Protein AF-A0AAU9DBC1-F1 (afdb_monomer)

Secondary structure (DSSP, 8-state):
------EEEEEE-TT-HHHHHHHHHHHHTTSSTTSB-TTSPBPTTEEEEEEEE--SSSSSS-EEEEEEEEEHHHHHHHHTSSEEEEEEEESSHHHHHHHHHHHHHHHHHTTS--B--SEEEEEEE-TTTSTTSSEEEEEEEEB-

Foldseek 3Di:
DPDADFKDKDWDAPVPVVVVVVVVVCPVQCVRVQQADPVRHGHPQWAWKWKWAPAPDDRGGITMIMTGIDGPVVVVCLVVDQFDKFKAWDQDQVVQVCVRVVVVVVCCVVVVFAFPRHMKMWGWDALVGDPNSTTMIMIGTHTD

Solvent-accessible surface area (backbone atoms only — not comparable to full-atom values): 7914 Å² total; per-residue (Å²): 129,99,74,77,56,58,64,51,75,43,82,42,42,85,88,46,53,69,60,54,51,51,52,50,48,36,41,75,73,44,80,39,48,47,54,29,47,98,86,71,45,77,45,84,73,55,44,70,30,43,35,41,29,73,40,74,69,52,89,84,40,46,27,33,44,26,47,30,49,38,42,68,70,54,55,54,48,57,75,72,41,87,42,54,75,42,78,20,75,34,97,37,58,70,57,4,41,52,50,30,52,50,49,54,52,50,33,43,75,70,63,75,44,46,75,54,62,55,56,31,37,40,44,69,32,47,40,92,75,34,95,84,51,44,18,31,15,35,36,36,39,33,55,108

Nearest PDB structures (foldseek):
  3gk6-assembly1_A  TM=6.286E-01  e=3.038E-04  Vibrio cholerae
  3r8k-assembly3_C  TM=4.633E-01  e=1.392E-02  Homo sapiens
  3r8k-assembly4_D  TM=4.315E-01  e=1.852E-02  Homo sapiens
  3lur-assembly3_C  TM=5.321E-01  e=1.289E-01  Staphylococcus aureus subsp. aureus Mu50
  4ayz-assembly1_B  TM=4.097E-01  e=1.218E-01  Homo sapiens

pLDDT: mean 92.91, std 5.41, range [59.53, 98.38]

Structure (mmCIF, N/CA/C/O backbone):
data_AF-A0AAU9DBC1-F1
#
_entry.id   AF-A0AAU9DBC1-F1
#
loop_
_atom_site.group_PDB
_atom_site.id
_atom_site.type_symbol
_atom_site.label_atom_id
_atom_site.label_alt_id
_atom_site.label_comp_id
_atom_site.label_asym_id
_atom_site.label_entity_id
_atom_site.label_seq_id
_atom_site.pdbx_PDB_ins_code
_atom_site.Cartn_x
_atom_site.Cartn_y
_atom_site.Cartn_z
_atom_site.occupancy
_atom_site.B_iso_or_equiv
_atom_site.auth_seq_id
_atom_site.auth_comp_id
_atom_site.auth_asym_id
_atom_site.auth_atom_id
_atom_site.pdbx_PDB_model_num
ATOM 1 N N . MET A 1 1 ? 12.389 -19.384 -17.352 1.00 59.53 1 MET A N 1
ATOM 2 C CA . MET A 1 1 ? 12.287 -19.699 -15.905 1.00 59.53 1 MET A CA 1
ATOM 3 C C . MET A 1 1 ? 10.973 -2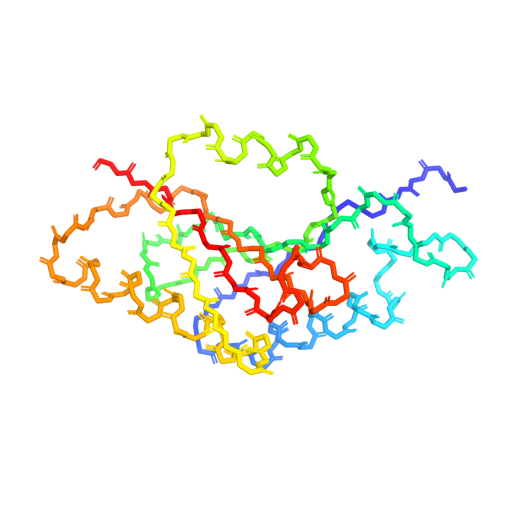0.415 -15.616 1.00 59.53 1 MET A C 1
ATOM 5 O O . MET A 1 1 ? 9.984 -20.093 -16.257 1.00 59.53 1 MET A O 1
ATOM 9 N N . ALA A 1 2 ? 10.954 -21.375 -14.685 1.00 79.44 2 ALA A N 1
ATOM 10 C CA . ALA A 1 2 ? 9.731 -22.098 -14.293 1.00 79.44 2 ALA A CA 1
ATOM 11 C C . ALA A 1 2 ? 8.909 -21.378 -13.199 1.00 79.44 2 ALA A C 1
ATOM 13 O O . ALA A 1 2 ? 7.824 -21.827 -12.844 1.00 79.44 2 ALA A O 1
ATOM 14 N N . TYR A 1 3 ? 9.426 -20.273 -12.655 1.00 81.06 3 TYR A N 1
ATOM 15 C CA . TYR A 1 3 ? 8.814 -19.489 -11.583 1.00 81.06 3 TYR A CA 1
ATOM 16 C C . TYR A 1 3 ? 9.124 -17.997 -11.763 1.00 81.06 3 TYR A C 1
ATOM 18 O O . TYR A 1 3 ? 10.101 -17.638 -12.419 1.00 81.06 3 TYR A O 1
ATOM 26 N N . HIS A 1 4 ? 8.290 -17.142 -11.174 1.00 82.94 4 HIS A N 1
ATOM 27 C CA . HIS A 1 4 ? 8.473 -15.691 -11.113 1.00 82.94 4 HIS A CA 1
ATOM 28 C C . HIS A 1 4 ? 8.156 -15.203 -9.697 1.00 82.94 4 HI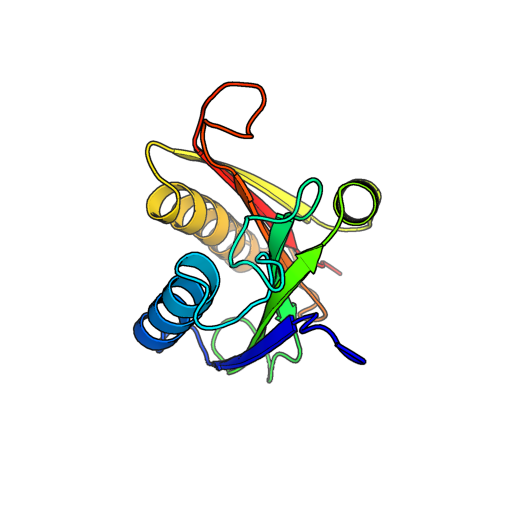S A C 1
ATOM 30 O O . HIS A 1 4 ? 7.262 -15.744 -9.037 1.00 82.94 4 HIS A O 1
ATOM 36 N N . LEU A 1 5 ? 8.897 -14.200 -9.225 1.00 89.75 5 LEU A N 1
ATOM 37 C CA . LEU A 1 5 ? 8.650 -13.580 -7.928 1.00 89.75 5 LEU A CA 1
ATOM 38 C C . LEU A 1 5 ? 7.363 -12.746 -8.019 1.00 89.75 5 LEU A C 1
ATOM 40 O O . LEU A 1 5 ? 7.256 -11.876 -8.874 1.00 89.75 5 LEU A O 1
ATOM 44 N N . LYS A 1 6 ? 6.374 -13.027 -7.163 1.00 89.06 6 LYS A N 1
ATOM 45 C CA . LYS A 1 6 ? 5.088 -12.295 -7.131 1.00 89.06 6 LYS A CA 1
ATOM 46 C C . LYS A 1 6 ? 5.004 -11.251 -6.027 1.00 89.06 6 LYS A C 1
ATOM 48 O O . LYS A 1 6 ? 4.295 -10.256 -6.166 1.00 89.06 6 LYS A O 1
ATOM 53 N N . SER A 1 7 ? 5.682 -11.514 -4.918 1.00 94.81 7 SER A N 1
ATOM 54 C CA . SER A 1 7 ? 5.713 -10.644 -3.752 1.00 94.81 7 SER A CA 1
ATOM 55 C C . SER A 1 7 ? 6.913 -10.973 -2.879 1.00 94.81 7 SER A C 1
ATOM 57 O O . SER A 1 7 ? 7.340 -12.127 -2.827 1.00 94.81 7 SER A O 1
ATOM 59 N N . VAL A 1 8 ? 7.392 -9.978 -2.144 1.00 96.56 8 VAL A N 1
ATOM 60 C CA . VAL A 1 8 ? 8.341 -10.137 -1.038 1.00 96.56 8 VAL A CA 1
ATOM 61 C C . VAL A 1 8 ? 7.700 -9.579 0.226 1.00 96.56 8 VAL A C 1
ATOM 63 O O . VAL A 1 8 ? 7.015 -8.563 0.149 1.00 96.56 8 VAL A O 1
ATOM 66 N N . THR A 1 9 ? 7.884 -10.248 1.363 1.00 97.50 9 THR A N 1
ATOM 67 C CA . THR A 1 9 ? 7.247 -9.875 2.632 1.00 97.50 9 THR A CA 1
ATOM 68 C C . THR A 1 9 ? 8.290 -9.706 3.728 1.00 97.50 9 THR A C 1
ATOM 70 O O . THR A 1 9 ? 9.144 -10.572 3.907 1.00 97.50 9 THR A O 1
ATOM 73 N N . LEU A 1 10 ? 8.181 -8.608 4.471 1.00 97.19 10 LEU A N 1
ATOM 74 C CA . LEU A 1 10 ? 8.974 -8.279 5.648 1.00 97.19 10 LEU A CA 1
ATOM 75 C C . LEU A 1 10 ? 8.041 -8.136 6.855 1.00 97.19 10 LEU A C 1
ATOM 77 O O . LEU A 1 10 ? 7.068 -7.385 6.799 1.00 97.19 10 LEU A O 1
ATOM 81 N N . ARG A 1 11 ? 8.356 -8.831 7.953 1.00 97.38 11 ARG A N 1
ATOM 82 C CA . ARG A 1 11 ? 7.733 -8.584 9.260 1.00 97.38 11 ARG A CA 1
ATOM 83 C C . ARG A 1 11 ? 8.388 -7.354 9.883 1.00 97.38 11 ARG A C 1
ATOM 85 O O . ARG A 1 11 ? 9.595 -7.371 10.122 1.00 97.38 11 ARG A O 1
ATOM 92 N N . THR A 1 12 ? 7.617 -6.301 10.116 1.00 96.38 12 THR A N 1
ATOM 93 C CA . THR A 1 12 ? 8.132 -4.978 10.484 1.00 96.38 12 THR A CA 1
ATOM 94 C C . THR A 1 12 ? 7.133 -4.192 11.333 1.00 96.38 12 THR A C 1
ATOM 96 O O . THR A 1 12 ? 6.052 -4.684 11.634 1.00 96.38 12 THR A O 1
ATOM 99 N N . ASN A 1 13 ? 7.499 -2.972 11.708 1.00 94.81 13 ASN A N 1
ATOM 100 C CA . ASN A 1 13 ? 6.642 -1.986 12.354 1.00 94.81 13 ASN A CA 1
ATOM 101 C C . ASN A 1 13 ? 7.088 -0.570 11.946 1.00 94.81 13 ASN A C 1
ATOM 103 O O . ASN A 1 13 ? 8.033 -0.395 11.170 1.00 94.81 13 ASN A O 1
ATOM 107 N N . ASN A 1 14 ? 6.412 0.453 12.470 1.00 90.31 14 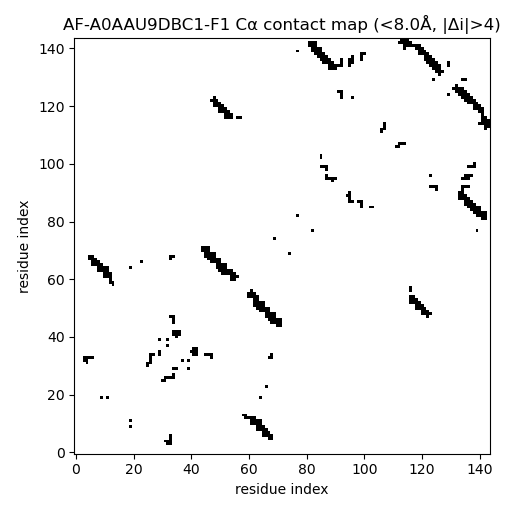ASN A N 1
ATOM 108 C CA . ASN A 1 14 ? 6.667 1.848 12.097 1.00 90.31 14 ASN A CA 1
ATOM 109 C C . ASN A 1 14 ? 8.018 2.401 12.588 1.00 90.31 14 ASN A C 1
ATOM 111 O O . ASN A 1 14 ? 8.423 3.471 12.136 1.00 90.31 14 ASN A O 1
ATOM 115 N N . ASP A 1 15 ? 8.737 1.681 13.454 1.00 92.81 15 ASP A N 1
ATOM 116 C CA . ASP A 1 15 ? 10.065 2.081 13.934 1.00 92.81 15 ASP A CA 1
ATOM 117 C C . ASP A 1 15 ? 11.200 1.552 13.040 1.00 92.81 15 ASP A C 1
ATOM 119 O O . ASP A 1 15 ? 12.347 1.989 13.144 1.00 92.81 15 ASP A O 1
ATOM 123 N N . ARG A 1 16 ? 10.896 0.632 12.115 1.00 92.44 16 ARG A N 1
ATOM 124 C CA . ARG A 1 16 ? 11.875 -0.052 11.251 1.00 92.44 16 ARG A CA 1
ATOM 125 C C . ARG A 1 16 ? 11.839 0.458 9.806 1.00 92.44 16 ARG A C 1
ATOM 127 O O . ARG A 1 16 ? 12.020 -0.301 8.855 1.00 92.44 16 ARG A O 1
ATOM 134 N N . MET A 1 17 ? 11.636 1.766 9.638 1.00 89.81 17 MET A N 1
ATOM 135 C CA . MET A 1 17 ? 11.506 2.418 8.324 1.00 89.81 17 MET A CA 1
ATOM 136 C C . MET A 1 17 ? 12.721 2.208 7.412 1.00 89.81 17 MET A C 1
ATOM 138 O O . MET A 1 17 ? 12.545 2.012 6.215 1.00 89.81 17 MET A O 1
ATOM 142 N N . THR A 1 18 ? 13.938 2.169 7.964 1.00 94.25 18 THR A N 1
ATOM 143 C CA . THR A 1 18 ? 15.159 1.920 7.177 1.00 94.25 18 THR A CA 1
ATOM 144 C C . THR A 1 18 ? 15.102 0.588 6.428 1.00 94.25 18 THR A C 1
ATOM 146 O O . THR A 1 18 ? 15.478 0.518 5.265 1.00 94.25 18 THR A O 1
ATOM 149 N N . GLU A 1 19 ? 14.586 -0.466 7.062 1.00 95.25 19 GLU A N 1
ATOM 150 C CA . GLU A 1 19 ? 14.492 -1.792 6.440 1.00 95.25 19 GLU A CA 1
ATOM 151 C C . GLU A 1 19 ? 13.422 -1.833 5.343 1.00 95.25 19 GLU A C 1
ATOM 153 O O . GLU A 1 19 ? 13.572 -2.523 4.335 1.00 95.25 19 GLU A O 1
ATOM 158 N N . ILE A 1 20 ? 12.343 -1.067 5.528 1.00 94.19 20 ILE A N 1
ATOM 159 C CA . ILE A 1 20 ? 11.295 -0.886 4.521 1.00 94.19 20 ILE A CA 1
ATOM 160 C C . ILE A 1 20 ? 11.866 -0.165 3.292 1.00 94.19 20 ILE A C 1
ATOM 162 O O . ILE A 1 20 ? 11.616 -0.590 2.161 1.00 94.19 20 ILE A O 1
ATOM 166 N N . ASP A 1 21 ? 12.658 0.888 3.507 1.00 93.12 21 ASP A N 1
ATOM 167 C CA . ASP A 1 21 ? 13.305 1.651 2.438 1.00 93.12 21 ASP A CA 1
ATOM 168 C C . ASP A 1 21 ? 14.316 0.792 1.664 1.00 93.12 21 ASP A C 1
ATOM 170 O O . ASP A 1 21 ? 14.317 0.802 0.432 1.00 93.12 21 ASP A O 1
ATOM 174 N N . GLU A 1 22 ? 15.139 0.001 2.361 1.00 95.94 22 GLU A N 1
ATOM 175 C CA . GLU A 1 22 ? 16.078 -0.942 1.738 1.00 95.94 22 GLU A CA 1
ATOM 176 C C . GLU A 1 22 ? 15.352 -1.997 0.893 1.00 95.94 22 GLU A C 1
ATOM 178 O O . GLU A 1 22 ? 15.752 -2.270 -0.241 1.00 95.94 22 GLU A O 1
ATOM 183 N N . LEU A 1 23 ? 14.242 -2.547 1.397 1.00 95.75 23 LEU A N 1
ATOM 184 C CA . LEU A 1 23 ? 13.439 -3.514 0.651 1.00 95.75 23 LEU A CA 1
ATOM 185 C C . LEU A 1 23 ? 12.865 -2.903 -0.635 1.00 95.75 23 LEU A C 1
ATOM 187 O O . LEU A 1 23 ? 12.891 -3.535 -1.694 1.00 95.75 23 LEU A O 1
ATOM 191 N N . TRP A 1 24 ? 12.371 -1.665 -0.564 1.00 94.25 24 TRP A N 1
ATOM 192 C CA . TRP A 1 24 ? 11.907 -0.931 -1.739 1.00 94.25 24 TRP A CA 1
ATOM 193 C C . TRP A 1 24 ? 13.039 -0.645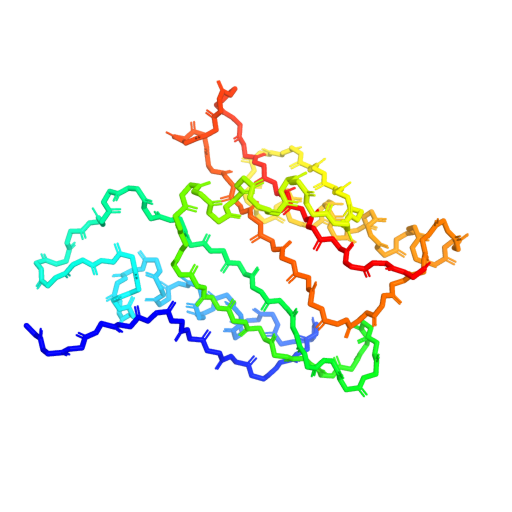 -2.726 1.00 94.25 24 TRP A C 1
ATOM 195 O O . TRP A 1 24 ? 12.853 -0.836 -3.928 1.00 94.25 24 TRP A O 1
ATOM 205 N N . GLN A 1 25 ? 14.220 -0.242 -2.252 1.00 93.88 25 GLN A N 1
ATOM 206 C CA . GLN A 1 25 ? 15.389 -0.036 -3.110 1.00 93.88 25 GLN A CA 1
ATOM 207 C C . GLN A 1 25 ? 15.788 -1.321 -3.841 1.00 93.88 25 GLN A C 1
ATOM 209 O O . GLN A 1 25 ? 16.026 -1.274 -5.048 1.00 93.88 25 GLN A O 1
ATOM 214 N N . ASP A 1 26 ? 15.794 -2.459 -3.147 1.00 95.25 26 ASP A N 1
ATOM 215 C CA . ASP A 1 26 ? 16.095 -3.776 -3.716 1.00 95.25 26 ASP A CA 1
ATOM 216 C C . ASP A 1 26 ? 15.071 -4.216 -4.778 1.00 95.25 26 ASP A C 1
ATOM 218 O O . ASP A 1 26 ? 15.425 -4.874 -5.760 1.00 95.25 26 ASP A O 1
ATOM 222 N N . VAL A 1 27 ? 13.798 -3.840 -4.623 1.00 93.06 27 VAL A N 1
ATOM 223 C CA . VAL A 1 27 ? 12.780 -4.030 -5.668 1.00 93.06 27 VAL A CA 1
ATOM 224 C C . VAL A 1 27 ? 13.028 -3.095 -6.850 1.00 93.06 27 VAL A C 1
ATOM 226 O O . VAL A 1 27 ? 13.006 -3.547 -7.991 1.00 93.06 27 VAL A O 1
ATOM 229 N N . MET A 1 28 ? 13.280 -1.808 -6.603 1.00 90.62 28 MET A N 1
ATOM 230 C CA . MET A 1 28 ? 13.390 -0.787 -7.652 1.00 90.62 28 MET A CA 1
ATOM 231 C C . MET A 1 28 ? 14.689 -0.873 -8.463 1.00 90.62 28 MET A C 1
ATOM 233 O O . MET A 1 28 ? 14.706 -0.461 -9.620 1.00 90.62 28 MET A O 1
ATOM 237 N N . ASN A 1 29 ? 15.769 -1.416 -7.893 1.00 91.25 29 ASN A N 1
ATOM 238 C CA . ASN A 1 29 ? 17.037 -1.649 -8.596 1.00 91.25 29 ASN A CA 1
ATOM 239 C C . ASN A 1 29 ? 17.091 -3.016 -9.315 1.00 91.25 29 ASN A C 1
ATOM 241 O O . ASN A 1 29 ? 18.037 -3.292 -10.056 1.00 91.25 29 ASN A O 1
ATOM 245 N N . GLY A 1 30 ? 16.075 -3.861 -9.112 1.00 90.12 30 GLY A N 1
ATOM 246 C CA . GLY A 1 30 ? 15.944 -5.176 -9.734 1.00 90.12 30 GLY A CA 1
ATOM 247 C C . GLY A 1 30 ? 16.765 -6.292 -9.088 1.00 90.12 30 GLY A C 1
ATOM 248 O O . GLY A 1 30 ? 16.795 -7.398 -9.623 1.00 90.12 30 GLY A O 1
ATOM 249 N N . LYS A 1 31 ? 17.386 -6.061 -7.922 1.00 93.12 31 LYS A N 1
ATOM 250 C CA . LYS A 1 31 ? 17.965 -7.135 -7.096 1.00 93.12 31 LYS A CA 1
ATOM 251 C C . LYS A 1 31 ? 16.894 -8.152 -6.700 1.00 93.12 31 LYS A C 1
ATOM 253 O O . LYS A 1 31 ? 17.168 -9.351 -6.651 1.00 93.12 31 LYS A O 1
ATOM 258 N N . LEU A 1 32 ? 15.669 -7.680 -6.471 1.00 92.75 32 LEU A N 1
ATOM 259 C CA . LEU A 1 32 ? 14.467 -8.502 -6.416 1.00 92.75 32 LEU A CA 1
ATOM 260 C C . LEU A 1 32 ? 13.700 -8.352 -7.743 1.00 92.75 32 LEU A C 1
ATOM 262 O O . LEU A 1 32 ? 13.128 -7.289 -7.995 1.00 92.75 32 LEU A O 1
ATOM 266 N N . PRO A 1 33 ? 13.642 -9.397 -8.596 1.00 90.88 33 PRO A N 1
ATOM 267 C CA . PRO A 1 33 ? 13.048 -9.325 -9.933 1.00 90.88 33 PRO A CA 1
ATOM 268 C C . PRO A 1 33 ? 11.515 -9.421 -9.865 1.00 90.88 33 PRO A C 1
ATOM 270 O O . PRO A 1 33 ? 10.900 -10.368 -10.354 1.00 90.88 33 PRO A O 1
ATOM 273 N N . LEU A 1 34 ? 10.898 -8.461 -9.175 1.00 90.94 34 LEU A N 1
ATOM 274 C CA . LEU A 1 34 ? 9.454 -8.382 -8.956 1.00 90.94 34 LEU A CA 1
ATOM 275 C C . LEU A 1 34 ? 8.748 -7.701 -10.135 1.00 90.94 34 LEU A C 1
ATOM 277 O O . LEU A 1 34 ? 7.725 -8.176 -10.615 1.00 90.94 34 LEU A O 1
ATOM 281 N N . ILE A 1 35 ? 9.319 -6.586 -10.594 1.00 89.56 35 ILE A N 1
ATOM 282 C CA . ILE A 1 35 ? 8.830 -5.793 -11.732 1.00 89.56 35 ILE A CA 1
ATOM 283 C C . ILE A 1 35 ? 9.745 -5.899 -12.955 1.00 89.56 35 ILE A C 1
ATOM 285 O O . ILE A 1 35 ? 9.428 -5.344 -14.000 1.00 89.56 35 ILE A O 1
ATOM 289 N N . PHE A 1 36 ? 10.871 -6.600 -12.828 1.00 87.94 36 PHE A N 1
ATOM 290 C CA . PHE A 1 36 ? 11.845 -6.806 -13.896 1.00 87.94 36 PHE A CA 1
ATOM 291 C C . PHE A 1 36 ? 11.674 -8.192 -14.508 1.00 87.94 36 PHE A C 1
ATOM 293 O O . PHE A 1 36 ? 11.300 -9.139 -13.812 1.00 87.94 36 PHE A O 1
ATOM 300 N N . ASP A 1 37 ? 11.894 -8.312 -15.810 1.00 84.62 37 ASP A N 1
ATOM 301 C CA . ASP A 1 37 ? 11.944 -9.593 -16.497 1.00 84.62 37 ASP A CA 1
ATOM 302 C C . ASP A 1 37 ? 13.340 -10.242 -16.384 1.00 84.62 37 ASP A C 1
ATOM 304 O O . ASP A 1 37 ? 14.241 -9.754 -15.701 1.00 84.62 37 ASP A O 1
ATOM 308 N N . GLN A 1 38 ? 13.529 -11.377 -17.059 1.00 81.56 38 GLN A N 1
ATOM 309 C CA . GLN A 1 38 ? 14.803 -12.107 -17.063 1.00 81.56 38 GLN A CA 1
ATOM 310 C C . GLN A 1 38 ? 15.962 -11.357 -17.748 1.00 81.56 38 GLN A C 1
ATOM 312 O O . GLN A 1 38 ? 17.116 -11.724 -17.540 1.00 81.56 38 GLN A O 1
ATOM 317 N N . ASN A 1 39 ? 15.664 -10.338 -18.556 1.00 85.06 39 ASN A N 1
ATOM 318 C CA . ASN A 1 39 ? 16.641 -9.476 -19.218 1.00 85.06 39 ASN A CA 1
ATOM 319 C C . ASN A 1 39 ? 16.914 -8.194 -18.413 1.00 85.06 39 ASN A C 1
ATOM 321 O O . ASN A 1 39 ? 17.648 -7.328 -18.884 1.00 85.06 39 ASN A O 1
ATOM 325 N N . HIS A 1 40 ? 16.354 -8.085 -17.201 1.00 83.69 40 HIS A N 1
ATOM 326 C CA . HIS A 1 40 ? 16.406 -6.887 -16.359 1.00 83.69 40 HIS A CA 1
ATOM 327 C C . HIS A 1 40 ? 15.660 -5.688 -16.967 1.00 83.69 40 HIS A C 1
ATOM 329 O O . HIS A 1 40 ? 15.963 -4.535 -16.664 1.00 83.69 40 HIS A O 1
ATOM 335 N N . GLU A 1 41 ? 14.656 -5.946 -17.807 1.00 85.69 41 GLU A N 1
ATOM 336 C CA . GLU A 1 41 ? 13.772 -4.921 -18.360 1.00 85.69 41 GLU A CA 1
ATOM 337 C C . GLU A 1 41 ? 12.505 -4.783 -17.511 1.00 85.69 41 GLU A C 1
ATOM 339 O O . GLU A 1 41 ? 11.973 -5.762 -16.986 1.00 85.69 41 GLU A O 1
ATOM 344 N N . VAL A 1 42 ? 11.997 -3.557 -17.360 1.00 83.81 42 VAL A N 1
ATOM 345 C CA . VAL A 1 42 ? 10.760 -3.306 -16.606 1.00 83.81 42 VAL A CA 1
ATOM 346 C C . VAL A 1 42 ? 9.571 -3.908 -17.356 1.00 83.81 42 VAL A C 1
ATOM 348 O O . VAL A 1 42 ? 9.307 -3.569 -18.509 1.00 83.81 42 VAL A O 1
ATOM 351 N N . GLN A 1 43 ? 8.817 -4.772 -16.681 1.00 84.31 43 GLN A N 1
ATOM 352 C CA . GLN A 1 43 ? 7.632 -5.415 -17.235 1.00 84.31 43 GLN A CA 1
ATOM 353 C C . GLN A 1 43 ? 6.493 -4.404 -17.408 1.00 84.31 43 GLN A C 1
ATOM 355 O O . GLN A 1 43 ? 6.067 -3.736 -16.464 1.00 84.31 43 GLN A O 1
ATOM 360 N N . TYR A 1 44 ? 5.958 -4.319 -18.625 1.00 81.81 44 TYR A N 1
ATOM 361 C CA . TYR A 1 44 ? 4.834 -3.436 -18.924 1.00 81.81 44 TYR A CA 1
ATOM 362 C C . TYR A 1 44 ? 3.535 -3.922 -18.264 1.00 81.81 44 TYR A C 1
ATOM 364 O O . TYR A 1 44 ? 3.232 -5.114 -18.251 1.00 81.81 44 TYR A O 1
ATOM 372 N N . GLY A 1 45 ? 2.726 -2.985 -17.760 1.00 82.88 45 GLY A N 1
ATOM 373 C CA . GLY A 1 45 ? 1.411 -3.280 -17.177 1.00 82.88 45 GLY A CA 1
ATOM 374 C C . GLY A 1 45 ? 1.445 -3.841 -15.752 1.00 82.88 45 GLY A C 1
ATOM 375 O O . GLY A 1 45 ? 0.398 -4.246 -15.239 1.00 82.88 45 GLY A O 1
ATOM 376 N N . VAL A 1 46 ? 2.620 -3.842 -15.117 1.00 87.56 46 VAL A N 1
ATOM 377 C CA . VAL A 1 46 ? 2.826 -4.253 -13.728 1.00 87.56 46 VAL A CA 1
ATOM 378 C C . VAL A 1 46 ? 3.167 -3.032 -12.876 1.00 87.56 46 VAL A C 1
ATOM 380 O O . VAL A 1 46 ? 3.992 -2.206 -13.256 1.00 87.56 46 VAL A O 1
ATOM 383 N N . PHE A 1 47 ? 2.536 -2.928 -11.710 1.00 87.25 47 PHE A N 1
ATOM 384 C CA . PHE A 1 47 ? 2.697 -1.828 -10.766 1.00 87.25 47 PHE A CA 1
ATOM 385 C C . PHE A 1 47 ? 3.144 -2.389 -9.414 1.00 87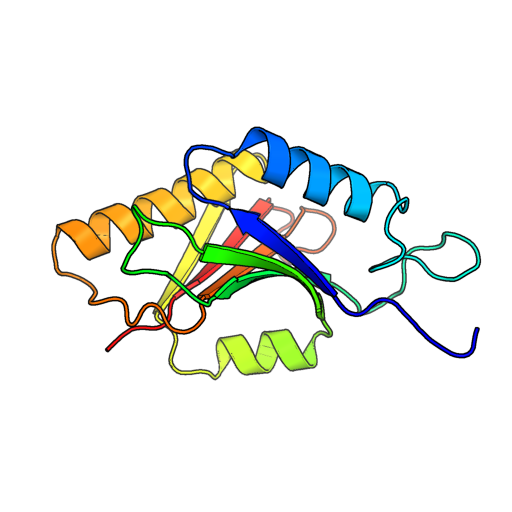.25 47 PHE A C 1
ATOM 387 O O . PHE A 1 47 ? 2.451 -3.260 -8.879 1.00 87.25 47 PHE A O 1
ATOM 394 N N . PRO A 1 48 ? 4.276 -1.939 -8.852 1.00 92.44 48 PRO A N 1
ATOM 395 C CA . PRO A 1 48 ? 4.645 -2.314 -7.499 1.00 92.44 48 PRO A CA 1
ATOM 396 C C . PRO A 1 48 ? 3.762 -1.556 -6.499 1.00 92.44 48 PRO A C 1
ATOM 398 O O . PRO A 1 48 ? 3.623 -0.337 -6.585 1.00 92.44 48 PRO A O 1
ATOM 401 N N . ILE A 1 49 ? 3.159 -2.274 -5.556 1.00 95.69 49 ILE A N 1
ATOM 402 C CA . ILE A 1 49 ? 2.343 -1.705 -4.475 1.00 95.69 49 ILE A CA 1
ATOM 403 C C . ILE A 1 49 ? 2.756 -2.308 -3.133 1.00 95.69 49 ILE A C 1
ATOM 405 O O . ILE A 1 49 ? 3.242 -3.443 -3.094 1.00 95.69 49 ILE A O 1
ATOM 409 N N . SER A 1 50 ? 2.502 -1.592 -2.038 1.00 97.38 50 SER A N 1
ATOM 410 C CA . SER A 1 50 ? 2.587 -2.177 -0.697 1.00 97.38 50 SER A CA 1
ATOM 411 C C . SER A 1 50 ? 1.246 -2.783 -0.303 1.00 97.38 50 SER A C 1
ATOM 413 O O . SER A 1 50 ? 0.189 -2.193 -0.526 1.00 97.38 50 SER A O 1
ATOM 415 N N . ARG A 1 51 ? 1.294 -3.935 0.360 1.00 98.06 51 ARG A N 1
ATOM 416 C CA . ARG A 1 51 ? 0.193 -4.499 1.138 1.00 98.06 51 ARG A CA 1
ATOM 417 C C . ARG A 1 51 ? 0.634 -4.625 2.586 1.00 98.06 51 ARG A C 1
ATOM 419 O O . ARG A 1 51 ? 1.624 -5.297 2.866 1.00 98.06 51 ARG A O 1
ATOM 426 N N . TYR A 1 52 ? -0.150 -4.058 3.482 1.00 97.75 52 TYR A N 1
ATOM 427 C CA . TYR A 1 52 ? 0.008 -4.185 4.920 1.00 97.75 52 TYR A CA 1
ATOM 428 C C . TYR A 1 52 ? -1.014 -5.201 5.420 1.00 97.75 52 TYR A C 1
ATOM 430 O O . TYR A 1 52 ? -2.185 -5.148 5.043 1.00 97.75 52 TYR A O 1
ATOM 438 N N . SER A 1 53 ? -0.579 -6.182 6.199 1.00 97.88 53 SER A N 1
ATOM 439 C CA . SER A 1 53 ? -1.439 -7.295 6.612 1.00 97.88 53 SER A CA 1
ATOM 440 C C . SER A 1 53 ? -0.918 -7.963 7.874 1.00 97.88 53 SER A C 1
ATOM 442 O O . SER A 1 53 ? 0.193 -7.669 8.306 1.00 97.88 53 SER A O 1
ATOM 444 N N . ASN A 1 54 ? -1.692 -8.898 8.432 1.00 97.19 54 ASN A N 1
ATOM 445 C CA . ASN A 1 54 ? -1.261 -9.711 9.573 1.00 97.19 54 ASN A CA 1
ATOM 446 C C . ASN A 1 54 ? -0.786 -8.844 10.757 1.00 97.19 54 ASN A C 1
ATOM 448 O O . ASN A 1 54 ? 0.240 -9.115 11.382 1.00 97.19 54 ASN A O 1
ATOM 452 N N . TYR A 1 55 ? -1.511 -7.756 11.018 1.00 96.69 55 TYR A N 1
ATOM 453 C CA . TYR A 1 55 ? -1.255 -6.878 12.152 1.00 96.69 55 TYR A CA 1
ATOM 454 C C . TYR A 1 55 ? -1.353 -7.685 13.449 1.00 96.69 55 TYR A C 1
ATOM 456 O O . TYR A 1 55 ? -2.299 -8.451 13.632 1.00 96.69 55 TYR A O 1
ATOM 464 N N . ALA A 1 56 ? -0.375 -7.535 14.341 1.00 94.62 56 ALA A N 1
ATOM 465 C CA . ALA A 1 56 ? -0.404 -8.184 15.650 1.00 94.62 56 ALA A CA 1
ATOM 466 C C . ALA A 1 56 ? -1.531 -7.628 16.536 1.00 94.62 56 ALA A C 1
ATOM 468 O O . ALA A 1 56 ? -2.141 -8.384 17.290 1.00 94.62 56 ALA A O 1
ATOM 469 N N . SER A 1 57 ? -1.816 -6.329 16.419 1.00 90.75 57 SER A N 1
ATOM 470 C CA . SER A 1 57 ? -2.934 -5.661 17.093 1.00 90.75 57 SER A CA 1
ATOM 471 C C . SER A 1 57 ? -3.480 -4.521 16.233 1.00 90.75 57 SER A C 1
ATOM 473 O O . SER A 1 57 ? -4.560 -4.632 15.657 1.00 90.75 57 SER A O 1
ATOM 475 N N . ASP A 1 58 ? -2.705 -3.442 16.120 1.00 90.00 58 ASP A N 1
ATOM 476 C CA . ASP A 1 58 ? -3.119 -2.156 15.557 1.00 90.00 58 ASP A CA 1
ATOM 477 C C . ASP A 1 58 ? -1.937 -1.462 14.852 1.00 90.00 58 ASP A C 1
ATOM 479 O O . ASP A 1 58 ? -1.004 -2.125 14.397 1.00 90.00 58 ASP A O 1
ATOM 483 N N . GLU A 1 59 ? -1.977 -0.134 14.702 1.00 85.56 59 GLU A N 1
ATOM 484 C CA . GLU A 1 59 ? -0.918 0.637 14.051 1.00 85.56 59 GLU A CA 1
ATOM 485 C C . GLU A 1 59 ? 0.405 0.720 14.819 1.00 85.56 59 GLU A C 1
ATOM 487 O O . GLU A 1 59 ? 1.384 1.171 14.231 1.00 85.56 59 GLU A O 1
ATOM 492 N N . THR A 1 60 ? 0.454 0.350 16.099 1.00 89.31 60 THR A N 1
ATOM 493 C CA . THR A 1 60 ? 1.657 0.478 16.942 1.00 89.31 60 THR A CA 1
ATOM 494 C C . THR A 1 60 ? 2.495 -0.796 17.003 1.00 89.31 60 THR A C 1
ATOM 496 O O . THR A 1 60 ? 3.687 -0.735 17.290 1.00 89.31 60 THR A O 1
ATOM 499 N N . GLU A 1 61 ? 1.884 -1.935 16.691 1.00 93.38 61 GLU A N 1
ATOM 500 C CA . GLU A 1 61 ? 2.505 -3.254 16.769 1.00 93.38 61 GLU A CA 1
ATOM 501 C C . GLU A 1 61 ? 3.006 -3.742 15.402 1.00 93.38 61 GLU A C 1
ATOM 503 O O . GLU A 1 61 ? 2.831 -3.105 14.359 1.00 93.38 61 GLU A O 1
ATOM 508 N N . ASP A 1 62 ? 3.632 -4.917 15.403 1.00 97.00 62 ASP A N 1
ATOM 509 C CA . ASP A 1 62 ? 4.171 -5.519 14.191 1.00 97.00 62 ASP A CA 1
ATOM 510 C C . ASP A 1 62 ? 3.094 -5.870 13.151 1.00 97.00 62 ASP A C 1
ATOM 512 O O . ASP A 1 62 ? 2.006 -6.360 13.464 1.00 97.00 62 ASP A O 1
ATOM 516 N N . TYR A 1 63 ? 3.465 -5.748 11.882 1.00 97.38 63 TYR A N 1
ATOM 517 C CA . TYR A 1 63 ? 2.684 -6.148 10.720 1.00 97.38 63 TYR A CA 1
ATOM 518 C C . TYR A 1 63 ? 3.581 -6.728 9.623 1.00 97.38 63 TYR A C 1
ATOM 520 O O . TYR A 1 63 ? 4.804 -6.583 9.619 1.00 97.38 63 TYR A O 1
ATOM 528 N N . ASP A 1 64 ? 2.958 -7.390 8.655 1.00 98.31 64 ASP A N 1
ATOM 529 C CA . ASP A 1 64 ? 3.625 -7.841 7.442 1.00 98.31 64 ASP A CA 1
ATOM 530 C C . ASP A 1 64 ? 3.488 -6.762 6.367 1.00 98.31 64 ASP A C 1
ATOM 532 O O . ASP A 1 64 ? 2.381 -6.490 5.891 1.00 98.31 64 ASP A O 1
ATOM 536 N N . LEU A 1 65 ? 4.615 -6.188 5.945 1.00 97.75 65 LEU A N 1
ATOM 537 C CA . LEU A 1 65 ? 4.701 -5.370 4.742 1.00 97.75 65 LEU A CA 1
ATOM 538 C C . LEU A 1 65 ? 5.069 -6.267 3.565 1.00 97.75 65 LEU A C 1
ATOM 540 O O . LEU A 1 65 ? 6.142 -6.864 3.540 1.00 97.75 65 LEU A O 1
ATOM 544 N N . SER A 1 66 ? 4.192 -6.357 2.572 1.00 98.00 66 SER A N 1
ATOM 545 C CA . SER A 1 66 ? 4.471 -7.062 1.323 1.00 98.00 66 SER A CA 1
ATOM 546 C C . SER A 1 66 ? 4.584 -6.082 0.163 1.00 98.00 66 SER A C 1
ATOM 548 O O . SER A 1 66 ? 3.630 -5.356 -0.091 1.00 98.00 66 SER A O 1
ATOM 550 N N . ILE A 1 67 ? 5.685 -6.108 -0.587 1.00 97.25 67 ILE A N 1
ATOM 551 C CA . ILE A 1 67 ? 5.763 -5.420 -1.882 1.00 97.25 67 ILE A CA 1
ATOM 552 C C . ILE A 1 67 ? 5.339 -6.415 -2.955 1.00 97.25 67 ILE A C 1
ATOM 554 O O . ILE A 1 67 ? 5.894 -7.515 -3.044 1.00 97.25 67 ILE A O 1
ATOM 558 N N . MET A 1 68 ? 4.333 -6.055 -3.749 1.00 95.56 68 MET A N 1
ATOM 559 C CA . MET A 1 68 ? 3.756 -6.929 -4.768 1.00 95.56 68 MET A CA 1
ATOM 560 C C . MET A 1 68 ? 3.694 -6.251 -6.128 1.00 95.56 68 MET A C 1
ATOM 562 O O . MET A 1 68 ? 3.348 -5.080 -6.228 1.00 95.56 68 MET A O 1
ATOM 566 N N . ALA A 1 69 ? 3.949 -7.028 -7.175 1.00 92.69 69 ALA A N 1
ATOM 567 C CA . ALA A 1 69 ? 3.698 -6.645 -8.556 1.00 92.69 69 ALA A CA 1
ATOM 568 C C . ALA A 1 69 ? 2.239 -6.961 -8.917 1.00 92.69 69 ALA A C 1
ATOM 570 O O . ALA A 1 69 ? 1.839 -8.128 -8.930 1.00 92.69 69 ALA A O 1
ATOM 571 N N . VAL A 1 70 ? 1.433 -5.939 -9.208 1.00 92.81 70 VAL A N 1
ATOM 572 C CA . VAL A 1 70 ? 0.008 -6.102 -9.540 1.00 92.81 70 VAL A CA 1
ATOM 573 C C . VAL A 1 70 ? -0.337 -5.521 -10.904 1.00 92.81 70 VAL A C 1
ATOM 575 O O . VAL A 1 70 ? 0.370 -4.667 -11.426 1.00 92.81 70 VAL A O 1
ATOM 578 N N . THR A 1 71 ? -1.444 -5.970 -11.489 1.00 92.19 71 THR A N 1
ATOM 579 C CA . THR A 1 71 ? -1.926 -5.452 -12.775 1.00 92.19 71 THR A CA 1
ATOM 580 C C . THR A 1 71 ? -2.928 -4.313 -12.588 1.00 92.19 71 THR A C 1
ATOM 582 O O . THR A 1 71 ? -3.468 -4.096 -11.498 1.00 92.19 71 THR A O 1
ATOM 585 N N . SER A 1 72 ? -3.252 -3.614 -13.677 1.00 89.69 72 SER A N 1
ATOM 586 C CA . SER A 1 72 ? -4.285 -2.570 -13.668 1.00 89.69 72 SER A CA 1
ATOM 587 C C . SER A 1 72 ? -5.666 -3.085 -13.225 1.00 89.69 72 SER A C 1
ATOM 589 O O . SER A 1 72 ? -6.437 -2.361 -12.599 1.00 89.69 72 SER A O 1
ATOM 591 N N . GLU A 1 73 ? -5.982 -4.350 -13.507 1.00 94.00 73 GLU A N 1
ATOM 592 C CA . GLU A 1 73 ? -7.219 -5.015 -13.094 1.00 94.00 73 GLU A CA 1
ATOM 593 C C . GLU A 1 73 ? -7.290 -5.169 -11.577 1.00 94.00 73 GLU A C 1
ATOM 595 O O . GLU A 1 73 ? -8.373 -5.059 -11.007 1.00 94.00 73 GLU A O 1
ATOM 600 N N . PHE A 1 74 ? -6.155 -5.407 -10.916 1.00 94.56 74 PHE A N 1
ATOM 601 C CA . PHE A 1 74 ? -6.102 -5.453 -9.459 1.00 94.56 74 PHE A CA 1
ATOM 602 C C . PHE A 1 74 ? -6.377 -4.073 -8.858 1.00 94.56 74 PHE A C 1
ATOM 604 O O . PHE A 1 74 ? -7.197 -3.960 -7.953 1.00 94.56 74 PHE A O 1
ATOM 611 N N . LEU A 1 75 ? -5.778 -3.016 -9.413 1.00 92.69 75 LEU A N 1
ATOM 612 C CA . LEU A 1 75 ? -6.030 -1.641 -8.965 1.00 92.69 75 LEU A CA 1
ATOM 613 C C . LEU A 1 75 ? -7.511 -1.259 -9.111 1.00 92.69 75 LEU A C 1
ATOM 615 O O . LEU A 1 75 ? -8.108 -0.745 -8.171 1.00 92.69 75 LEU A O 1
ATOM 619 N N . LYS A 1 76 ? -8.150 -1.622 -10.233 1.00 93.69 76 LYS A N 1
ATOM 620 C CA . LYS A 1 76 ? -9.600 -1.429 -10.426 1.00 93.69 76 LYS A CA 1
ATOM 621 C C . LYS A 1 76 ? -10.445 -2.172 -9.385 1.00 93.69 76 LYS A C 1
ATOM 623 O O . LYS A 1 76 ? -11.520 -1.700 -9.028 1.00 93.69 76 LYS A O 1
ATOM 628 N N . LYS A 1 77 ? -9.991 -3.338 -8.909 1.00 95.62 77 LYS A N 1
ATOM 629 C CA . LYS A 1 77 ? -10.671 -4.069 -7.828 1.00 95.62 77 LYS A CA 1
ATOM 630 C C . LYS A 1 77 ? -10.530 -3.365 -6.484 1.00 95.62 77 LYS A C 1
ATOM 632 O O . LYS A 1 77 ? -11.490 -3.387 -5.725 1.00 95.62 77 LYS A O 1
ATOM 637 N N . LEU A 1 78 ? -9.382 -2.744 -6.202 1.00 95.06 78 LEU A N 1
ATOM 638 C CA . LEU A 1 78 ? -9.220 -1.912 -5.006 1.00 95.06 78 LEU A CA 1
ATOM 639 C C . LEU A 1 78 ? -10.170 -0.709 -5.048 1.00 95.06 78 LEU A C 1
ATOM 641 O O . LEU A 1 78 ? -10.877 -0.468 -4.076 1.00 95.06 78 LEU A O 1
ATOM 645 N N . ASP A 1 79 ? -10.261 -0.028 -6.195 1.00 93.12 79 ASP A N 1
ATOM 646 C CA . ASP A 1 79 ? -11.183 1.101 -6.402 1.00 93.12 79 ASP A CA 1
ATOM 647 C C . ASP A 1 79 ? -12.663 0.725 -6.219 1.00 93.12 79 ASP A C 1
ATOM 649 O O . ASP A 1 79 ? -13.455 1.538 -5.753 1.00 93.12 79 ASP A O 1
ATOM 653 N N . ALA A 1 80 ? -13.048 -0.497 -6.596 1.00 93.50 80 ALA A N 1
ATOM 654 C CA . ALA A 1 80 ? -14.412 -1.002 -6.438 1.00 93.50 80 ALA A CA 1
ATOM 655 C C . ALA A 1 80 ? -14.669 -1.682 -5.077 1.00 93.50 80 ALA A C 1
ATOM 657 O O . ALA A 1 80 ? -15.798 -2.092 -4.803 1.00 93.50 80 ALA A O 1
ATOM 658 N N . GLY A 1 81 ? -13.628 -1.870 -4.263 1.00 91.62 81 GLY A N 1
ATOM 659 C CA . GLY A 1 81 ? -13.698 -2.565 -2.982 1.00 91.62 81 GLY A CA 1
ATOM 660 C C . GLY A 1 81 ? -14.244 -1.695 -1.849 1.00 91.62 81 GLY A C 1
ATOM 661 O O . GLY A 1 81 ? -14.364 -0.478 -1.961 1.00 91.62 81 GLY A O 1
ATOM 662 N N . SER A 1 82 ? -14.547 -2.328 -0.716 1.00 90.88 82 SER A N 1
ATOM 663 C CA . SER A 1 82 ? -14.998 -1.649 0.506 1.00 90.88 82 SER A CA 1
ATOM 664 C C . SER A 1 82 ? -13.808 -1.138 1.325 1.00 90.88 82 SER A C 1
ATOM 666 O O . SER A 1 82 ? -13.521 -1.646 2.406 1.00 90.88 82 SER A O 1
ATOM 668 N N . TYR A 1 83 ? -13.104 -0.144 0.785 1.00 97.31 83 TYR A N 1
ATOM 669 C CA . TYR A 1 83 ? -11.988 0.530 1.448 1.00 97.31 83 TYR A CA 1
ATOM 670 C C . TYR A 1 83 ? -12.310 2.004 1.668 1.00 97.31 83 TYR A C 1
ATOM 672 O O . TYR A 1 83 ? -12.882 2.659 0.795 1.00 97.31 83 TYR A O 1
ATOM 680 N N . GLN A 1 84 ? -11.868 2.556 2.797 1.00 97.75 84 GLN A N 1
ATOM 681 C CA . GLN A 1 84 ? -11.729 3.999 2.907 1.00 97.75 84 GLN A CA 1
ATOM 682 C C . GLN A 1 84 ? -10.498 4.420 2.100 1.00 97.75 84 GLN A C 1
ATOM 684 O O . GLN A 1 84 ? -9.374 4.007 2.394 1.00 97.75 84 GLN A O 1
ATOM 689 N N . LYS A 1 85 ? -10.722 5.241 1.073 1.00 97.81 85 LYS A N 1
ATOM 690 C CA . LYS A 1 85 ? -9.665 5.727 0.186 1.00 97.81 85 LYS A CA 1
ATOM 691 C C . LYS A 1 85 ? -9.112 7.063 0.677 1.00 97.81 85 LYS A C 1
ATOM 693 O O . LYS A 1 85 ? -9.882 7.974 0.985 1.00 97.81 85 LYS A O 1
ATOM 698 N N . TYR A 1 86 ? -7.790 7.180 0.681 1.00 98.19 86 TYR A N 1
ATOM 699 C CA . TYR A 1 86 ? -7.056 8.429 0.875 1.00 98.19 86 TYR A CA 1
ATOM 700 C C . TYR A 1 86 ? -6.155 8.663 -0.333 1.00 98.19 86 TYR A C 1
ATOM 702 O O . TYR A 1 86 ? -5.579 7.714 -0.855 1.00 98.19 86 TYR A O 1
ATOM 710 N N . ASP A 1 87 ? -6.042 9.908 -0.784 1.00 97.25 87 ASP A N 1
ATOM 711 C CA . ASP A 1 87 ? -5.166 10.307 -1.888 1.00 97.25 87 ASP A CA 1
ATOM 712 C C . ASP A 1 87 ? -4.456 11.600 -1.489 1.00 97.25 87 ASP A C 1
ATOM 714 O O . ASP A 1 87 ? -5.109 12.601 -1.178 1.00 97.25 87 ASP A O 1
ATOM 718 N N . ALA A 1 88 ? -3.127 11.557 -1.444 1.00 97.62 88 ALA A N 1
ATOM 719 C CA . ALA A 1 88 ? -2.294 12.713 -1.159 1.00 97.62 88 ALA A CA 1
ATOM 720 C C . ALA A 1 88 ? -1.361 12.999 -2.333 1.00 97.62 88 ALA A C 1
ATOM 722 O O . ALA A 1 88 ? -0.698 12.101 -2.853 1.00 97.62 88 ALA A O 1
ATOM 723 N N . VAL A 1 89 ? -1.271 14.278 -2.692 1.00 96.38 89 VAL A N 1
ATOM 724 C CA . VAL A 1 89 ? -0.455 14.771 -3.803 1.00 96.38 89 VAL A CA 1
ATOM 725 C C . VAL A 1 89 ? 0.678 15.620 -3.256 1.00 96.38 89 VAL A C 1
ATOM 727 O O . VAL A 1 89 ? 0.433 16.554 -2.493 1.00 96.38 89 VAL A O 1
ATOM 730 N N . ALA A 1 90 ? 1.914 15.330 -3.659 1.00 94.75 90 ALA A N 1
ATOM 731 C CA . ALA A 1 90 ? 3.079 16.077 -3.192 1.00 94.75 90 ALA A CA 1
ATOM 732 C C . ALA A 1 90 ? 4.196 16.164 -4.244 1.00 94.75 90 ALA A C 1
ATOM 734 O O . ALA A 1 90 ? 4.079 15.666 -5.359 1.00 94.75 90 ALA A O 1
ATOM 735 N N . GLU A 1 91 ? 5.304 16.801 -3.860 1.00 91.00 91 GLU A N 1
ATOM 736 C CA . GLU A 1 91 ? 6.491 17.006 -4.705 1.00 91.00 91 GLU A CA 1
ATOM 737 C C . GLU A 1 91 ? 7.329 15.734 -4.912 1.00 91.00 91 GLU A C 1
ATOM 739 O O . GLU A 1 91 ? 8.168 15.676 -5.805 1.00 91.00 91 GLU A O 1
ATOM 744 N N . ASN A 1 92 ? 7.158 14.726 -4.053 1.00 92.50 92 ASN A N 1
ATOM 745 C CA . ASN A 1 92 ? 7.845 13.442 -4.155 1.00 92.50 92 ASN A CA 1
ATOM 746 C C . ASN A 1 92 ? 7.057 12.336 -3.437 1.00 92.50 92 ASN A C 1
ATOM 748 O O . ASN A 1 92 ? 6.183 12.614 -2.608 1.00 92.50 92 ASN A O 1
ATOM 752 N N . THR A 1 93 ? 7.423 11.084 -3.720 1.00 87.62 93 THR A N 1
ATOM 753 C CA . THR A 1 93 ? 6.772 9.888 -3.169 1.00 87.62 93 THR A CA 1
ATOM 754 C C . THR A 1 93 ? 6.743 9.878 -1.640 1.00 87.62 93 THR A C 1
ATOM 756 O O . THR A 1 93 ? 5.675 9.709 -1.056 1.00 87.62 93 THR A O 1
ATOM 759 N N . GLY A 1 94 ? 7.873 10.138 -0.975 1.00 90.25 94 GLY A N 1
ATOM 760 C CA . GLY A 1 94 ? 7.962 10.088 0.489 1.00 90.25 94 GLY A CA 1
ATOM 761 C C . GLY A 1 94 ? 7.070 11.120 1.183 1.00 90.25 94 GLY A C 1
ATOM 762 O O . GLY A 1 94 ? 6.403 10.811 2.171 1.00 90.25 94 GLY A O 1
ATOM 763 N N . THR A 1 95 ? 6.993 12.340 0.645 1.00 93.88 95 THR A N 1
ATOM 764 C CA . THR A 1 95 ? 6.098 13.376 1.175 1.00 93.88 95 THR A CA 1
ATOM 765 C C . THR A 1 95 ? 4.633 13.013 0.948 1.00 93.88 95 THR A C 1
ATOM 767 O O . THR A 1 95 ? 3.836 13.172 1.870 1.00 93.88 95 THR A O 1
ATOM 770 N N . SER A 1 96 ? 4.275 12.494 -0.235 1.00 95.50 96 SER A N 1
ATOM 771 C CA . SER A 1 96 ? 2.894 12.070 -0.510 1.00 95.50 96 SER A CA 1
ATOM 772 C C . SER A 1 96 ? 2.457 10.934 0.421 1.00 95.50 96 SER A C 1
ATOM 774 O O . SER A 1 96 ? 1.387 11.016 1.017 1.00 95.50 96 SER A O 1
ATOM 776 N N . ALA A 1 97 ? 3.320 9.938 0.653 1.00 94.44 97 ALA A N 1
ATOM 777 C CA . ALA A 1 97 ? 3.039 8.830 1.562 1.00 94.44 97 ALA A CA 1
ATOM 778 C C . ALA A 1 97 ? 2.868 9.300 3.008 1.00 94.44 97 ALA A C 1
ATOM 780 O O . ALA A 1 97 ? 1.882 8.959 3.661 1.00 94.44 97 ALA A O 1
ATOM 781 N N . ARG A 1 98 ? 3.768 10.165 3.496 1.00 94.88 98 ARG A N 1
ATOM 782 C CA . ARG A 1 98 ? 3.660 10.736 4.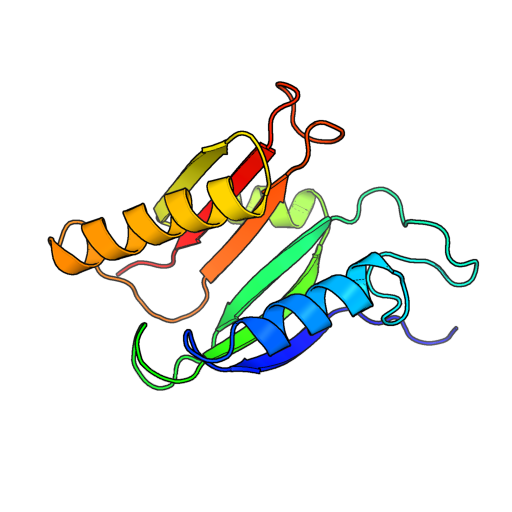845 1.00 94.88 98 ARG A CA 1
ATOM 783 C C . ARG A 1 98 ? 2.364 11.525 5.037 1.00 94.88 98 ARG A C 1
ATOM 785 O O . ARG A 1 98 ? 1.767 11.450 6.106 1.00 94.88 98 ARG A O 1
ATOM 792 N N . GLN A 1 99 ? 1.932 12.282 4.030 1.00 97.38 99 GLN A N 1
ATOM 793 C CA . GLN A 1 99 ? 0.677 13.032 4.098 1.00 97.38 99 GLN A CA 1
ATOM 794 C C . GLN A 1 99 ? -0.543 12.106 4.111 1.00 97.38 99 GLN A C 1
ATOM 796 O O . GLN A 1 99 ? -1.428 12.293 4.947 1.00 97.38 99 GLN A O 1
ATOM 801 N N . ALA A 1 100 ? -0.574 11.094 3.237 1.00 97.94 100 ALA A N 1
ATOM 802 C CA . ALA A 1 100 ? -1.667 10.127 3.187 1.00 97.94 100 ALA A CA 1
ATOM 803 C C . ALA A 1 100 ? -1.797 9.367 4.518 1.00 97.94 100 ALA A C 1
ATOM 805 O O . ALA A 1 100 ? -2.865 9.379 5.131 1.00 97.94 100 ALA A O 1
ATOM 806 N N . TRP A 1 101 ? -0.699 8.791 5.020 1.00 97.25 101 TRP A N 1
ATOM 807 C CA . TRP A 1 101 ? -0.684 8.082 6.304 1.00 97.25 101 TRP A CA 1
ATOM 808 C C . TRP A 1 101 ? -0.990 8.997 7.487 1.00 97.25 101 TRP A C 1
ATOM 810 O O . TRP A 1 101 ? -1.753 8.616 8.373 1.00 97.25 101 TRP A O 1
ATOM 820 N N . GLY A 1 102 ? -0.472 10.228 7.477 1.00 97.19 102 GLY A N 1
ATOM 821 C CA . GLY A 1 102 ? -0.786 11.228 8.494 1.00 97.19 102 GLY A CA 1
ATOM 822 C C . GLY A 1 102 ? -2.288 11.488 8.607 1.00 97.19 102 GLY A C 1
ATOM 823 O O . GLY A 1 102 ? -2.809 11.592 9.718 1.00 97.19 102 GLY A O 1
ATOM 824 N N . LYS A 1 103 ? -3.004 11.510 7.474 1.00 98.06 103 LYS A N 1
ATOM 825 C CA . LYS A 1 103 ? -4.460 11.666 7.471 1.00 98.06 103 LYS A CA 1
ATOM 826 C C . LYS A 1 103 ? -5.185 10.438 8.022 1.00 98.06 103 LYS A C 1
ATOM 828 O O . LYS A 1 103 ? -6.113 10.597 8.810 1.00 98.06 103 LYS A O 1
ATOM 833 N N . VAL A 1 104 ? -4.737 9.231 7.670 1.00 97.88 104 VAL A N 1
ATOM 834 C CA . VAL A 1 104 ? -5.278 7.975 8.223 1.00 97.88 104 VAL A CA 1
ATOM 835 C C . VAL A 1 104 ? -5.140 7.943 9.746 1.00 97.88 104 VAL A C 1
ATOM 837 O O . VAL A 1 104 ? -6.093 7.591 10.445 1.00 97.88 104 VAL A O 1
ATOM 840 N N . TRP A 1 105 ? -3.974 8.325 10.273 1.00 96.12 105 TRP A N 1
ATOM 841 C CA . TRP A 1 105 ? -3.727 8.367 11.716 1.00 96.12 105 TRP A CA 1
ATOM 842 C C . TRP A 1 105 ? -4.578 9.423 12.419 1.00 96.12 105 TRP A C 1
ATOM 844 O O . TRP A 1 105 ? -5.150 9.142 13.470 1.00 96.12 105 TRP A O 1
ATOM 854 N N . GLU A 1 106 ? -4.703 10.617 11.836 1.00 97.69 106 GLU A N 1
ATOM 855 C CA . GLU A 1 106 ? -5.573 11.670 12.366 1.00 97.69 106 GLU A CA 1
ATOM 856 C C . GLU A 1 106 ? -7.036 11.209 12.429 1.00 97.69 106 GLU A C 1
ATOM 858 O O . GLU A 1 106 ? -7.682 11.342 13.468 1.00 97.69 106 GLU A O 1
ATOM 863 N N . ASP A 1 107 ? -7.550 10.627 11.346 1.00 97.94 107 ASP A N 1
ATOM 864 C CA . ASP A 1 107 ? -8.935 10.165 11.266 1.00 97.94 107 ASP A CA 1
ATOM 865 C C . ASP A 1 107 ? -9.211 8.998 12.216 1.00 97.94 107 ASP A C 1
ATOM 867 O O . ASP A 1 107 ? -10.266 8.960 12.849 1.00 97.94 107 ASP A O 1
ATOM 871 N N . SER A 1 108 ? -8.253 8.078 12.368 1.00 95.25 108 SER A N 1
ATOM 872 C CA . SER A 1 108 ? -8.352 6.976 13.333 1.00 95.25 108 SER A CA 1
ATOM 873 C C . SER A 1 108 ? -8.394 7.513 14.765 1.00 95.25 108 SER A C 1
ATOM 875 O O . SER A 1 108 ? -9.285 7.167 15.539 1.00 95.25 108 SER A O 1
ATOM 877 N N . LYS A 1 109 ? -7.483 8.435 15.106 1.00 95.56 109 LYS A N 1
ATOM 878 C CA . LYS A 1 109 ? -7.406 9.058 16.435 1.00 95.56 109 LYS A CA 1
ATOM 879 C C . LYS A 1 109 ? -8.662 9.859 16.780 1.00 95.56 109 LYS A C 1
ATOM 881 O O . LYS A 1 109 ? -9.094 9.859 17.930 1.00 95.56 109 LYS A O 1
ATOM 886 N N . ASN A 1 110 ? -9.241 10.540 15.794 1.00 96.94 110 ASN A N 1
ATOM 887 C CA . ASN A 1 110 ? -10.444 11.351 15.967 1.00 96.94 110 ASN A CA 1
ATOM 888 C C . ASN A 1 110 ? -11.745 10.530 15.877 1.00 96.94 110 ASN A C 1
ATOM 890 O O . ASN A 1 110 ? -12.827 11.100 16.003 1.00 96.94 110 ASN A O 1
ATOM 894 N N . GLY A 1 111 ? -11.662 9.213 15.653 1.00 96.00 111 GLY A N 1
ATOM 895 C CA . GLY A 1 111 ? -12.826 8.333 15.527 1.00 96.00 111 GLY A CA 1
ATOM 896 C C . GLY A 1 111 ? -13.642 8.549 14.248 1.00 96.00 111 GLY A C 1
ATOM 897 O O . GLY A 1 111 ? -14.793 8.123 14.187 1.00 96.00 111 GLY A O 1
ATOM 898 N N . VAL A 1 112 ? -13.068 9.210 13.237 1.00 97.56 112 VAL A N 1
ATOM 899 C CA . VAL A 1 112 ? -13.681 9.396 11.910 1.00 97.56 112 VAL A CA 1
ATOM 900 C C . VAL A 1 112 ? -13.758 8.061 11.175 1.00 97.56 112 VAL A C 1
ATOM 902 O O . VAL A 1 112 ? -14.742 7.783 10.493 1.00 97.56 112 VAL A O 1
ATOM 905 N N . ILE A 1 113 ? -12.735 7.223 11.348 1.00 97.19 113 ILE A N 1
ATOM 906 C CA . ILE A 1 113 ? -12.717 5.851 10.851 1.00 97.19 113 ILE A CA 1
ATOM 907 C C . ILE A 1 113 ? -12.434 4.877 11.986 1.00 97.19 113 ILE A C 1
ATOM 909 O O . ILE A 1 113 ? -11.720 5.190 12.939 1.00 97.19 113 ILE A O 1
ATOM 913 N N . LYS A 1 114 ? -12.943 3.655 11.837 1.00 96.44 114 LYS A N 1
ATOM 914 C CA . LYS A 1 114 ? -12.520 2.507 12.631 1.00 96.44 114 LYS A CA 1
ATOM 915 C C . LYS A 1 114 ? -11.830 1.522 11.702 1.00 96.44 114 LYS A C 1
ATOM 917 O O . LYS A 1 114 ? -12.476 0.912 10.855 1.00 96.44 114 LYS A O 1
ATOM 922 N N . ARG A 1 115 ? -10.511 1.390 11.825 1.00 96.12 115 ARG A N 1
ATOM 923 C CA . ARG A 1 115 ? -9.739 0.447 11.007 1.00 96.12 115 ARG A CA 1
ATOM 924 C C . ARG A 1 115 ? -10.046 -0.990 11.421 1.00 96.12 115 ARG A C 1
ATOM 926 O O . ARG A 1 115 ? -10.253 -1.283 12.595 1.00 96.12 115 ARG A O 1
ATOM 933 N N . SER A 1 116 ? -10.077 -1.876 10.432 1.00 96.00 116 SER A N 1
ATOM 934 C CA . SER A 1 116 ? -10.283 -3.316 10.621 1.00 96.00 116 SER A CA 1
ATOM 935 C C . SER A 1 116 ? -8.982 -4.080 10.862 1.00 96.00 116 SER A C 1
ATOM 937 O O . SER A 1 116 ? -9.041 -5.211 11.331 1.00 96.00 116 SER A O 1
ATOM 939 N N . PHE A 1 117 ? -7.833 -3.489 10.501 1.00 95.38 117 PHE A N 1
ATOM 940 C CA . PHE A 1 117 ? -6.506 -4.117 10.562 1.00 95.38 117 PHE A CA 1
ATOM 941 C C . PHE A 1 117 ? -6.452 -5.496 9.885 1.00 95.38 117 PHE A C 1
ATOM 943 O O . PHE A 1 117 ? -5.753 -6.407 10.320 1.00 95.38 117 PHE A O 1
ATOM 950 N N . THR A 1 118 ? -7.207 -5.662 8.796 1.00 95.88 118 THR A N 1
ATOM 951 C CA . THR A 1 118 ? -7.195 -6.891 7.995 1.00 95.88 118 THR A CA 1
ATOM 952 C C . THR A 1 118 ? -6.128 -6.810 6.907 1.00 95.88 118 THR A C 1
ATOM 954 O O . THR A 1 118 ? -5.092 -7.474 6.995 1.00 95.88 118 THR A O 1
ATOM 957 N N . GLN A 1 119 ? -6.369 -5.992 5.881 1.00 96.62 119 GLN A N 1
ATOM 958 C CA . GLN A 1 119 ? -5.435 -5.734 4.791 1.00 96.62 119 GLN A CA 1
ATOM 959 C C . GLN A 1 119 ? -5.599 -4.313 4.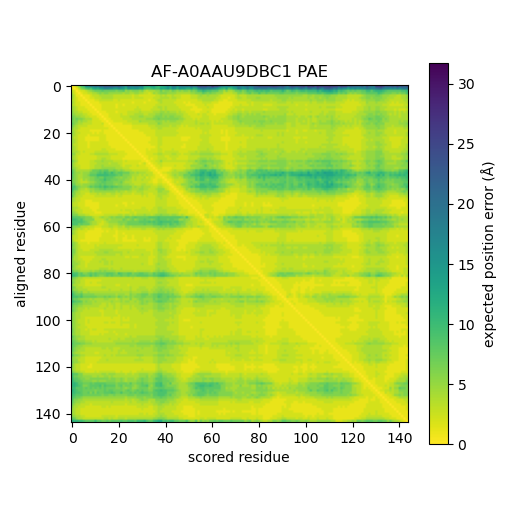269 1.00 96.62 119 GLN A C 1
ATOM 961 O O . GLN A 1 119 ? -6.679 -3.967 3.794 1.00 96.62 119 GLN A O 1
ATOM 966 N N . ASP A 1 120 ? -4.509 -3.556 4.264 1.00 97.88 120 ASP A N 1
ATOM 967 C CA . ASP A 1 120 ? -4.449 -2.223 3.670 1.00 97.88 120 ASP A CA 1
ATOM 968 C C . ASP A 1 120 ? -3.490 -2.224 2.476 1.00 97.88 120 ASP A C 1
ATOM 970 O O . ASP A 1 120 ? -2.558 -3.033 2.411 1.00 97.88 120 ASP A O 1
ATOM 974 N N . TYR A 1 121 ? -3.704 -1.316 1.526 1.00 98.19 121 TYR A N 1
ATOM 975 C CA . TYR A 1 121 ? -2.867 -1.200 0.330 1.00 98.19 121 TYR A CA 1
ATOM 976 C C . TYR A 1 121 ? -2.385 0.231 0.121 1.00 98.19 121 TYR A C 1
ATOM 978 O O . TYR A 1 121 ? -3.157 1.172 0.285 1.00 98.19 121 TYR A O 1
ATOM 986 N N . GLU A 1 122 ? -1.134 0.378 -0.312 1.00 97.81 122 GLU A N 1
ATOM 987 C CA . GLU A 1 122 ? -0.551 1.653 -0.731 1.00 97.81 122 GLU A CA 1
ATOM 988 C C . GLU A 1 122 ? -0.101 1.579 -2.186 1.00 97.81 122 GLU A C 1
ATOM 990 O O . GLU A 1 122 ? 0.646 0.681 -2.582 1.00 97.81 122 GLU A O 1
ATOM 995 N N . VAL A 1 123 ? -0.542 2.558 -2.970 1.00 95.56 123 VAL A N 1
ATOM 996 C CA . VAL A 1 123 ? -0.168 2.734 -4.368 1.00 95.56 123 VAL A CA 1
ATOM 997 C C . VAL A 1 123 ? 0.531 4.078 -4.514 1.00 95.56 123 VAL A C 1
ATOM 999 O O . VAL A 1 123 ? -0.099 5.131 -4.409 1.00 95.56 123 VAL A O 1
ATOM 1002 N N . SER A 1 124 ? 1.830 4.039 -4.789 1.00 92.12 124 SER A N 1
ATOM 1003 C CA . SER A 1 124 ? 2.624 5.230 -5.083 1.00 92.12 124 SER A CA 1
ATOM 1004 C C . SER A 1 124 ? 2.700 5.452 -6.593 1.00 92.12 124 SER A C 1
ATOM 1006 O O . SER A 1 124 ? 3.162 4.583 -7.332 1.00 92.12 124 SER A O 1
ATOM 1008 N N . LEU A 1 125 ? 2.267 6.618 -7.068 1.00 89.50 125 LEU A N 1
ATOM 1009 C CA . LEU A 1 125 ? 2.355 7.001 -8.477 1.00 89.50 125 LEU A CA 1
ATOM 1010 C C . LEU A 1 125 ? 3.405 8.092 -8.654 1.00 89.50 125 LEU A C 1
ATOM 1012 O O . LEU A 1 125 ? 3.427 9.071 -7.911 1.00 89.50 125 LEU A O 1
ATOM 1016 N N . THR A 1 126 ? 4.250 7.942 -9.669 1.00 87.38 126 THR A N 1
ATOM 1017 C CA . THR A 1 126 ? 5.195 8.972 -10.116 1.00 87.38 126 THR A CA 1
ATOM 1018 C C . THR A 1 126 ? 4.586 9.819 -11.240 1.00 87.38 126 THR A C 1
ATOM 1020 O O . THR A 1 1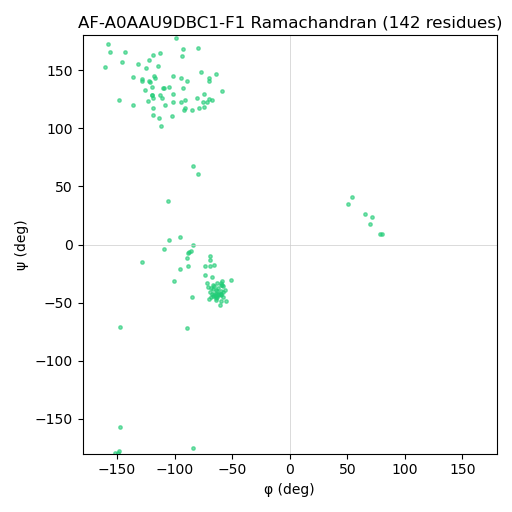26 ? 3.679 9.349 -11.931 1.00 87.38 126 THR A O 1
ATOM 1023 N N . PRO A 1 127 ? 5.132 11.019 -11.521 1.00 88.50 127 PRO A N 1
ATOM 1024 C CA . PRO A 1 127 ? 4.717 11.859 -12.648 1.00 88.50 127 PRO A CA 1
ATOM 1025 C C . PRO A 1 127 ? 4.681 11.157 -14.007 1.00 88.50 127 PRO A C 1
ATOM 1027 O O . PRO A 1 127 ? 3.890 11.508 -14.873 1.00 88.50 127 PRO A O 1
ATOM 1030 N N . SER A 1 128 ? 5.545 10.162 -14.209 1.00 82.88 128 SER A N 1
ATOM 1031 C CA . SER A 1 128 ? 5.609 9.389 -15.451 1.00 82.88 128 SER A CA 1
ATOM 1032 C C . SER A 1 128 ? 4.403 8.473 -15.677 1.00 82.88 128 SER A C 1
ATOM 1034 O O . SER A 1 128 ? 4.200 8.027 -16.805 1.00 82.88 128 SER A O 1
ATOM 1036 N N . VAL A 1 129 ? 3.623 8.167 -14.634 1.00 81.44 129 VAL A N 1
ATOM 1037 C CA . VAL A 1 129 ? 2.501 7.212 -14.693 1.00 81.44 129 VAL A CA 1
ATOM 1038 C C . VAL A 1 129 ? 1.182 7.772 -14.155 1.00 81.44 129 VAL A C 1
ATOM 1040 O O . VAL A 1 129 ? 0.127 7.189 -14.410 1.00 81.44 129 VAL A O 1
ATOM 1043 N N . SER A 1 130 ? 1.201 8.891 -13.429 1.00 84.75 130 SER A N 1
ATOM 1044 C CA . SER A 1 130 ? -0.009 9.599 -13.007 1.00 84.75 130 SER A CA 1
ATOM 1045 C C . SER A 1 130 ? -0.618 10.399 -14.163 1.00 84.75 130 SER A C 1
ATOM 1047 O O . SER A 1 130 ? 0.072 10.886 -15.057 1.00 84.75 130 SER A O 1
ATOM 1049 N N . ARG A 1 131 ? -1.951 10.541 -14.168 1.00 84.69 131 ARG A N 1
ATOM 1050 C CA . ARG A 1 131 ? -2.673 11.232 -15.256 1.00 84.69 131 ARG A CA 1
ATOM 1051 C C . ARG A 1 131 ? -2.393 12.732 -15.310 1.00 84.69 131 ARG A C 1
ATOM 1053 O O . ARG A 1 131 ? -2.529 13.331 -16.371 1.00 84.69 131 ARG A O 1
ATOM 1060 N N . ASP A 1 132 ? -2.072 13.330 -14.173 1.00 90.81 132 ASP A N 1
ATOM 1061 C CA . ASP A 1 132 ? -1.853 14.765 -14.009 1.00 90.81 132 ASP A CA 1
ATOM 1062 C C . ASP A 1 132 ? -0.366 15.132 -13.875 1.00 90.81 132 ASP A C 1
ATOM 1064 O O . ASP A 1 132 ? -0.040 16.302 -13.673 1.00 90.81 132 ASP A O 1
ATOM 1068 N N . GLY A 1 133 ? 0.534 14.150 -14.000 1.00 89.88 133 GLY A N 1
ATOM 1069 C CA . GLY A 1 133 ? 1.975 14.359 -13.924 1.00 89.88 133 GLY A CA 1
ATOM 1070 C C . GLY A 1 133 ? 2.488 14.691 -12.522 1.00 89.88 133 GLY A C 1
ATOM 1071 O O . GLY A 1 133 ? 3.542 15.314 -12.404 1.00 89.88 133 GLY A O 1
ATOM 1072 N N . LYS A 1 134 ? 1.773 14.309 -11.456 1.00 92.25 134 LYS A N 1
ATOM 1073 C CA . LYS A 1 134 ? 2.183 14.552 -10.061 1.00 92.25 134 LYS A CA 1
ATOM 1074 C C . LYS A 1 134 ? 2.521 13.271 -9.308 1.00 92.25 134 LYS A C 1
ATOM 1076 O O . LYS A 1 134 ? 2.192 12.173 -9.757 1.00 92.25 134 LYS A O 1
ATOM 1081 N N . PHE A 1 135 ? 3.183 13.405 -8.158 1.00 93.12 135 PHE A N 1
ATOM 1082 C CA . PHE A 1 135 ? 3.342 12.280 -7.240 1.00 93.12 135 PHE A CA 1
ATOM 1083 C C . PHE A 1 135 ? 2.072 12.107 -6.419 1.00 93.12 135 PHE A C 1
ATOM 1085 O O . PHE A 1 135 ? 1.639 13.054 -5.761 1.00 93.12 135 PHE A O 1
ATOM 1092 N N . HIS A 1 136 ? 1.519 10.899 -6.438 1.00 95.88 136 HIS A N 1
ATOM 1093 C CA . HIS A 1 136 ? 0.396 10.516 -5.590 1.00 95.88 136 HIS A CA 1
ATOM 1094 C C . HIS A 1 136 ? 0.801 9.384 -4.656 1.00 95.88 136 HIS A C 1
ATOM 1096 O O . HIS A 1 136 ? 1.516 8.467 -5.062 1.00 95.88 136 HIS A O 1
ATOM 1102 N N . CYS A 1 137 ? 0.257 9.401 -3.445 1.00 96.75 137 CYS A N 1
ATOM 1103 C CA . CYS A 1 137 ? 0.138 8.214 -2.613 1.00 96.75 137 CYS A CA 1
ATOM 1104 C C . CYS A 1 137 ? -1.343 7.965 -2.350 1.00 96.75 137 CYS A C 1
ATOM 1106 O O . CYS A 1 137 ? -2.028 8.802 -1.757 1.00 96.75 137 CYS A O 1
ATOM 1108 N N . ILE A 1 138 ? -1.822 6.815 -2.816 1.00 97.25 138 ILE A N 1
ATOM 1109 C CA . ILE A 1 138 ? -3.201 6.382 -2.646 1.0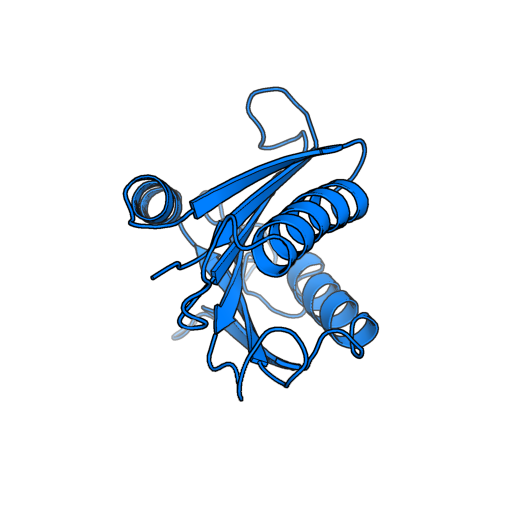0 97.25 138 ILE A CA 1
ATOM 1110 C C . ILE A 1 138 ? -3.219 5.230 -1.646 1.00 97.25 138 ILE A C 1
ATOM 1112 O O . ILE A 1 138 ? -2.626 4.182 -1.903 1.00 97.25 138 ILE A O 1
ATOM 1116 N N . LEU A 1 139 ? -3.934 5.409 -0.538 1.00 98.31 139 LEU A N 1
ATOM 1117 C CA . LEU A 1 139 ? -4.151 4.372 0.466 1.00 98.31 139 LEU A CA 1
ATOM 1118 C C . LEU A 1 139 ? -5.567 3.815 0.362 1.00 98.31 139 LEU A C 1
ATOM 1120 O O . LEU A 1 139 ? -6.538 4.568 0.272 1.00 98.31 139 LEU A O 1
ATOM 1124 N N . TYR A 1 140 ? -5.673 2.494 0.432 1.00 98.38 140 TYR A N 1
ATOM 1125 C CA . TYR A 1 140 ? -6.924 1.757 0.570 1.00 98.38 140 TYR A CA 1
ATOM 1126 C C . TYR A 1 140 ? -6.926 1.115 1.952 1.00 98.38 140 TYR A C 1
ATOM 1128 O O . TYR A 1 140 ? -6.246 0.113 2.171 1.00 98.38 140 TYR A O 1
ATOM 1136 N N . ILE A 1 141 ? -7.657 1.725 2.884 1.00 98.31 141 ILE A N 1
ATOM 1137 C CA . ILE A 1 141 ? -7.690 1.329 4.292 1.00 98.31 141 ILE A CA 1
ATOM 1138 C C . ILE A 1 141 ? -8.957 0.525 4.566 1.00 98.31 141 ILE A C 1
ATOM 1140 O O . ILE A 1 141 ? -10.069 0.999 4.328 1.00 98.31 141 ILE A O 1
ATOM 1144 N N . ALA A 1 142 ? -8.808 -0.698 5.059 1.00 97.31 142 ALA A N 1
ATOM 1145 C CA . ALA A 1 142 ? -9.933 -1.546 5.410 1.00 97.31 142 ALA A CA 1
ATOM 1146 C C . ALA A 1 142 ? -10.551 -1.069 6.731 1.00 97.31 142 ALA A C 1
ATOM 1148 O O . ALA A 1 142 ? -9.880 -1.029 7.767 1.00 97.31 142 ALA A O 1
ATOM 1149 N N . VAL A 1 143 ? -11.845 -0.753 6.713 1.00 96.38 143 VAL A N 1
ATOM 1150 C CA . VAL A 1 143 ? -12.604 -0.206 7.853 1.00 96.38 143 VAL A CA 1
ATOM 1151 C C . VAL A 1 143 ? -13.746 -1.138 8.277 1.00 96.38 143 VAL A C 1
ATOM 1153 O O . VAL A 1 143 ? -14.105 -2.045 7.526 1.00 96.38 143 VAL A O 1
ATOM 1156 N N . VAL A 1 144 ? -14.279 -0.936 9.488 1.00 92.19 144 VAL A N 1
ATOM 1157 C CA . VAL A 1 144 ? -15.407 -1.687 10.088 1.00 92.19 144 VAL A CA 1
ATOM 1158 C C . VAL A 1 144 ? -16.634 -0.816 10.294 1.00 92.19 144 VAL A C 1
ATOM 1160 O O . VAL A 1 144 ? -16.451 0.370 10.646 1.00 92.19 144 VAL A O 1
#

Radius of gyration: 15.26 Å; Cα contacts (8 Å, |Δi|>4): 264; chains: 1; bounding box: 33×39×36 Å

InterPro domains:
  IPR011256 Regulatory factor, effector binding domain superfamily [G3DSA:3.20.80.10] (2-143)

Sequence (144 aa):
MAYHLKSVTLRTNNDRMTEIDELWQDVMNGKLPLIFDQNHEVQYGVFPISRYSNYASDETEDYDLSIMAVTSEFLKKLDAGSYQKYDAVAENTGTSARQAWGKVWEDSKNGVIKRSFTQDYEVSLTPSVSRDGKFHCILYIAVV

Organism: NCBI:txid2932183

Mean predicted aligned error: 3.63 Å